Protein AF-A0A4Y2D0Q4-F1 (afdb_monomer_lite)

Organism: Araneus ventricosus (NCBI:txid182803)

Secondary structure (DSSP, 8-state):
-PPP--S--HHHHHHHHHHHHHTT--HHHHHHHHHHHH-TTS--HHHHHHHHHHHHTT----SPPPP--PPPS--HHHHHHHHHHHHHHTT--

Radius of gyration: 24.92 Å; chains: 1; bounding box: 42×34×74 Å

pLDDT: mean 89.96, std 11.6, range [46.69, 98.56]

Sequence (93 aa):
MFKTISDPADCEVRSVIRFLNAKKVKPAEIHRQLVEIYGENVMTDGMVRKWVRQFNDGRANVHDEARSGRPSVVNDGLVAKVNEKFVKTDGLQ

Structure (mmCIF, N/CA/C/O backbone):
data_AF-A0A4Y2D0Q4-F1
#
_entry.id   AF-A0A4Y2D0Q4-F1
#
loop_
_atom_site.group_PDB
_atom_site.id
_atom_site.type_symbol
_atom_site.label_atom_id
_atom_site.label_alt_id
_atom_site.label_comp_id
_atom_site.label_asym_id
_atom_site.label_entity_id
_atom_site.label_seq_id
_atom_site.pdbx_PDB_ins_code
_atom_site.Cartn_x
_atom_site.Cartn_y
_atom_site.Cartn_z
_atom_site.occupancy
_atom_site.B_iso_or_equiv
_atom_site.auth_seq_id
_atom_site.auth_comp_id
_atom_site.auth_asym_id
_atom_site.auth_atom_id
_atom_site.pdbx_PDB_model_num
ATOM 1 N N . MET A 1 1 ? -17.503 14.415 9.871 1.00 66.62 1 MET A N 1
ATOM 2 C CA . MET A 1 1 ? -17.199 13.330 8.918 1.00 66.62 1 MET A CA 1
ATOM 3 C C . MET A 1 1 ? -16.121 13.854 7.991 1.00 66.62 1 MET A C 1
ATOM 5 O O . MET A 1 1 ? -16.312 14.934 7.438 1.00 66.62 1 MET A O 1
ATOM 9 N N . PHE A 1 2 ? -14.962 13.200 7.923 1.00 64.50 2 PHE A N 1
ATOM 10 C CA . PHE A 1 2 ? -13.920 13.607 6.981 1.00 64.50 2 PHE A CA 1
ATOM 11 C C . PHE A 1 2 ? -14.422 13.369 5.556 1.00 64.50 2 PHE A C 1
ATOM 13 O O . PHE A 1 2 ? -15.188 12.436 5.317 1.00 64.50 2 PHE A O 1
ATOM 20 N N . LYS A 1 3 ? -14.055 14.250 4.625 1.00 74.69 3 LYS A N 1
ATOM 21 C CA . LYS A 1 3 ? -14.347 14.019 3.211 1.00 74.69 3 LYS A CA 1
ATOM 22 C C . LYS A 1 3 ? -13.459 12.872 2.745 1.00 74.69 3 LYS A C 1
ATOM 24 O O . LYS A 1 3 ? -12.243 12.965 2.887 1.00 74.69 3 LYS A O 1
ATOM 29 N N . THR A 1 4 ? -14.072 11.822 2.214 1.00 85.94 4 THR A N 1
ATOM 30 C CA . THR A 1 4 ? -13.355 10.732 1.554 1.00 85.94 4 THR A CA 1
ATOM 31 C C . THR A 1 4 ? -12.587 11.294 0.359 1.00 85.94 4 THR A C 1
ATOM 33 O O . THR A 1 4 ? -13.143 12.066 -0.425 1.00 85.94 4 THR A O 1
ATOM 36 N N . ILE A 1 5 ? -11.313 10.932 0.234 1.00 88.25 5 ILE A N 1
ATOM 37 C CA . ILE A 1 5 ? -10.500 11.245 -0.940 1.00 88.25 5 ILE A CA 1
ATOM 38 C C . ILE A 1 5 ? -10.898 10.250 -2.031 1.00 88.25 5 ILE A C 1
ATOM 40 O O . ILE A 1 5 ? -10.666 9.050 -1.898 1.00 88.25 5 ILE A O 1
ATOM 44 N N . SER A 1 6 ? -11.539 10.744 -3.085 1.00 89.25 6 SER A N 1
ATOM 45 C CA . SER A 1 6 ? -11.945 9.941 -4.239 1.00 89.25 6 SER A CA 1
ATOM 46 C C . SER A 1 6 ? -10.769 9.675 -5.176 1.00 89.25 6 SER A C 1
ATOM 48 O O . SER A 1 6 ? -9.934 10.556 -5.374 1.00 89.25 6 SER A O 1
ATOM 50 N N . ASP A 1 7 ? -10.759 8.489 -5.784 1.00 89.62 7 ASP A N 1
ATOM 51 C CA . ASP A 1 7 ? -9.839 8.090 -6.858 1.00 89.62 7 ASP A CA 1
ATOM 52 C C . ASP A 1 7 ? -8.348 8.343 -6.549 1.00 89.62 7 ASP A C 1
ATOM 54 O O . ASP A 1 7 ? -7.653 9.011 -7.323 1.00 89.62 7 ASP A O 1
ATOM 58 N N . PRO A 1 8 ? -7.821 7.828 -5.418 1.00 94.38 8 PRO A N 1
ATOM 59 C CA . PRO A 1 8 ? -6.416 8.011 -5.090 1.00 94.38 8 PRO A CA 1
ATOM 60 C C . PRO A 1 8 ? -5.523 7.287 -6.100 1.00 94.38 8 PRO A C 1
ATOM 62 O O . PRO A 1 8 ? -5.825 6.184 -6.561 1.00 94.38 8 PRO A O 1
ATOM 65 N N . ALA A 1 9 ? -4.360 7.867 -6.389 1.00 94.44 9 ALA A N 1
ATOM 66 C CA . ALA A 1 9 ? -3.337 7.153 -7.137 1.00 94.44 9 ALA A CA 1
ATOM 67 C C . ALA A 1 9 ? -2.819 5.959 -6.316 1.00 94.44 9 ALA A C 1
ATOM 69 O O . ALA A 1 9 ? -2.553 6.079 -5.120 1.00 94.44 9 ALA A O 1
ATOM 70 N N . ASP A 1 10 ? -2.566 4.826 -6.970 1.00 94.81 10 ASP A N 1
ATOM 71 C CA . ASP A 1 10 ? -2.019 3.619 -6.337 1.00 94.81 10 ASP A CA 1
ATOM 72 C C . ASP A 1 10 ? -0.786 3.897 -5.459 1.00 94.81 10 ASP A C 1
ATOM 74 O O . ASP A 1 10 ? -0.648 3.358 -4.358 1.00 94.81 10 ASP A O 1
ATOM 78 N N . CYS A 1 11 ? 0.128 4.747 -5.937 1.00 95.56 11 CYS A N 1
ATOM 79 C CA . CYS A 1 11 ? 1.340 5.112 -5.208 1.00 95.56 11 CYS A CA 1
ATOM 80 C C . CYS A 1 11 ? 1.055 5.928 -3.939 1.00 95.56 11 CYS A C 1
ATOM 82 O O . CYS A 1 11 ? 1.818 5.816 -2.978 1.00 95.56 11 CYS A O 1
ATOM 84 N N . GLU A 1 12 ? -0.034 6.697 -3.900 1.00 96.19 12 GLU A N 1
ATOM 85 C CA . GLU A 1 12 ? -0.461 7.445 -2.719 1.00 96.19 12 GLU A CA 1
ATOM 86 C C . GLU A 1 12 ? -0.881 6.474 -1.613 1.00 96.19 12 GLU A C 1
ATOM 88 O O . GLU A 1 12 ? -0.315 6.485 -0.517 1.00 96.19 12 GLU A O 1
ATOM 93 N N . VAL A 1 13 ? -1.776 5.537 -1.934 1.00 97.38 13 VAL A N 1
ATOM 94 C CA . VAL A 1 13 ? -2.261 4.545 -0.967 1.00 97.38 13 VAL A CA 1
ATOM 95 C C . VAL A 1 13 ? -1.111 3.673 -0.449 1.00 97.38 13 VAL A C 1
ATOM 97 O O . VAL A 1 13 ? -0.980 3.427 0.752 1.00 97.38 13 VAL A O 1
ATOM 100 N N . ARG A 1 14 ? -0.207 3.248 -1.339 1.00 98.12 14 ARG A N 1
ATOM 101 C CA . ARG A 1 14 ? 0.991 2.472 -0.970 1.00 98.12 14 ARG A CA 1
ATOM 102 C C . ARG A 1 14 ? 1.965 3.281 -0.104 1.00 98.12 14 ARG A C 1
ATOM 104 O O . ARG A 1 14 ? 2.621 2.701 0.764 1.00 98.12 14 ARG A O 1
ATOM 111 N N . SER A 1 15 ? 2.032 4.602 -0.278 1.00 97.81 15 SER A N 1
ATOM 112 C CA . SER A 1 15 ? 2.817 5.494 0.588 1.00 97.81 15 SER A CA 1
ATOM 113 C C . SER A 1 15 ? 2.234 5.564 2.001 1.00 97.81 15 SER A C 1
ATOM 115 O O . SER A 1 15 ? 2.986 5.457 2.974 1.00 97.81 15 SER A O 1
ATOM 117 N N . VAL A 1 16 ? 0.905 5.641 2.130 1.00 97.81 16 VAL A N 1
ATOM 118 C CA . VAL A 1 16 ? 0.214 5.581 3.430 1.00 97.81 16 VAL A CA 1
ATOM 119 C C . VAL A 1 16 ? 0.466 4.241 4.122 1.00 97.81 16 VAL A C 1
ATOM 121 O O . VAL A 1 16 ? 0.810 4.218 5.304 1.00 97.81 16 VAL A O 1
ATOM 124 N N . ILE A 1 17 ? 0.404 3.122 3.389 1.00 98.31 17 ILE A N 1
ATOM 125 C CA . ILE A 1 17 ? 0.754 1.800 3.936 1.00 98.31 17 ILE A CA 1
ATOM 126 C C . ILE A 1 17 ? 2.191 1.787 4.451 1.00 98.31 17 ILE A C 1
ATOM 128 O O . ILE A 1 17 ? 2.430 1.321 5.564 1.00 98.31 17 ILE A O 1
ATOM 132 N N . ARG A 1 18 ? 3.152 2.297 3.671 1.00 98.31 18 ARG A N 1
ATOM 133 C CA . ARG A 1 18 ? 4.564 2.342 4.074 1.00 98.31 18 ARG A CA 1
ATOM 134 C C . ARG A 1 18 ? 4.744 3.129 5.373 1.00 98.31 18 ARG A C 1
ATOM 136 O O . ARG A 1 18 ? 5.426 2.657 6.283 1.00 98.31 18 ARG A O 1
ATOM 143 N N . PHE A 1 19 ? 4.102 4.291 5.473 1.00 98.31 19 PHE A N 1
ATOM 144 C CA . PHE A 1 19 ? 4.132 5.136 6.663 1.00 98.31 19 PHE A CA 1
ATOM 145 C C . PHE A 1 19 ? 3.520 4.440 7.890 1.00 98.31 19 PHE A C 1
ATOM 147 O O . PHE A 1 19 ? 4.153 4.368 8.945 1.00 98.31 19 PHE A O 1
ATOM 154 N N . LEU A 1 20 ? 2.319 3.869 7.761 1.00 98.31 20 LEU A N 1
ATOM 155 C CA . LEU A 1 20 ? 1.639 3.186 8.866 1.00 98.31 20 LEU A CA 1
ATOM 156 C C . LEU A 1 20 ? 2.355 1.892 9.288 1.00 98.31 20 LEU A C 1
ATOM 158 O O . LEU A 1 20 ? 2.430 1.589 10.480 1.00 98.31 20 LEU A O 1
ATOM 162 N N . ASN A 1 21 ? 2.952 1.164 8.342 1.00 98.19 21 ASN A N 1
ATOM 163 C CA . ASN A 1 21 ? 3.786 0.001 8.638 1.00 98.19 21 ASN A CA 1
ATOM 164 C C . ASN A 1 21 ? 5.055 0.391 9.414 1.00 98.19 21 ASN A C 1
ATOM 166 O O . ASN A 1 21 ? 5.429 -0.289 10.370 1.00 98.19 21 ASN A O 1
ATOM 170 N N . ALA A 1 22 ? 5.695 1.515 9.067 1.00 97.75 22 ALA A N 1
ATOM 171 C CA . ALA A 1 22 ? 6.833 2.040 9.827 1.00 97.75 22 ALA A CA 1
ATOM 172 C C . ALA A 1 22 ? 6.442 2.387 11.276 1.00 97.75 22 ALA A C 1
ATOM 174 O O . ALA A 1 22 ? 7.207 2.114 12.201 1.00 97.75 22 ALA A O 1
ATOM 175 N N . LYS A 1 23 ? 5.209 2.869 11.487 1.00 98.31 23 LYS A N 1
ATOM 176 C CA . LYS A 1 23 ? 4.592 3.067 12.813 1.00 98.31 23 LYS A CA 1
ATOM 177 C C . LYS A 1 23 ? 4.138 1.769 13.501 1.00 98.31 23 LYS A C 1
ATOM 179 O O . LYS A 1 23 ? 3.539 1.834 14.571 1.00 98.31 23 LYS A O 1
ATOM 184 N N . LYS A 1 24 ? 4.406 0.599 12.909 1.00 97.94 24 LYS A N 1
ATOM 185 C CA . LYS A 1 24 ? 4.038 -0.735 13.419 1.00 97.94 24 LYS A CA 1
ATOM 186 C C . LYS A 1 24 ? 2.530 -0.937 13.611 1.00 97.94 24 LYS A C 1
ATOM 188 O O . LYS A 1 24 ? 2.106 -1.742 14.441 1.00 97.94 24 LYS A O 1
ATOM 193 N N . VAL A 1 25 ? 1.708 -0.243 12.820 1.00 98.56 25 VAL A N 1
ATOM 194 C CA . VAL A 1 25 ? 0.258 -0.474 12.788 1.00 98.56 25 VAL A CA 1
ATOM 195 C C . VAL A 1 25 ? -0.021 -1.854 12.184 1.00 98.56 25 VAL A C 1
ATOM 197 O O . VAL A 1 25 ? 0.594 -2.255 11.197 1.00 98.56 25 VAL A O 1
ATOM 200 N N . LYS A 1 26 ? -0.949 -2.609 12.783 1.00 98.00 26 LYS A N 1
ATOM 201 C CA . LYS A 1 26 ? -1.315 -3.951 12.302 1.00 98.00 26 LYS A CA 1
ATOM 202 C C . LYS A 1 26 ? -1.982 -3.860 10.920 1.00 98.00 26 LYS A C 1
ATOM 204 O O . LYS A 1 26 ? -2.811 -2.975 10.731 1.00 98.00 26 LYS A O 1
ATOM 209 N N . PRO A 1 27 ? -1.742 -4.804 9.990 1.00 98.00 27 PRO A N 1
ATOM 210 C CA . PRO A 1 27 ? -2.304 -4.745 8.634 1.00 98.00 27 PRO A CA 1
ATOM 211 C C . PRO A 1 27 ? -3.829 -4.569 8.571 1.00 98.00 27 PRO A C 1
ATOM 213 O O . PRO A 1 27 ? -4.318 -3.787 7.765 1.00 98.00 27 PRO A O 1
ATOM 216 N N . ALA A 1 28 ? -4.573 -5.240 9.457 1.00 97.69 28 ALA A N 1
ATOM 217 C CA . ALA A 1 28 ? -6.030 -5.109 9.523 1.00 97.69 28 ALA A CA 1
ATOM 218 C C . ALA A 1 28 ? -6.482 -3.684 9.892 1.00 97.69 28 ALA A C 1
ATOM 220 O O . ALA A 1 28 ? -7.507 -3.211 9.414 1.00 97.69 28 ALA A O 1
ATOM 221 N N . GLU A 1 29 ? -5.704 -2.991 10.725 1.00 98.44 29 GLU A N 1
ATOM 222 C CA . GLU A 1 29 ? -5.982 -1.613 11.125 1.00 98.44 29 GLU A CA 1
ATOM 223 C C . GLU A 1 29 ? -5.564 -0.616 10.039 1.00 98.44 29 GLU A C 1
ATOM 225 O O . GLU A 1 29 ? -6.279 0.346 9.783 1.00 98.44 29 GLU A O 1
ATOM 230 N N . ILE A 1 30 ? -4.472 -0.899 9.318 1.00 98.50 30 ILE A N 1
ATOM 231 C CA . ILE A 1 30 ? -4.111 -0.151 8.105 1.00 98.50 30 ILE A CA 1
ATOM 232 C C . ILE A 1 30 ? -5.269 -0.199 7.102 1.00 98.50 30 ILE A C 1
ATOM 234 O O . ILE A 1 30 ? -5.688 0.843 6.615 1.00 98.50 30 ILE A O 1
ATOM 238 N N . HIS A 1 31 ? -5.832 -1.381 6.831 1.00 98.31 31 HIS A N 1
ATOM 239 C CA . HIS A 1 31 ? -6.966 -1.518 5.913 1.00 98.31 31 HIS A CA 1
ATOM 240 C C . HIS A 1 31 ? -8.187 -0.694 6.356 1.00 98.31 31 HIS A C 1
ATOM 242 O O . HIS A 1 31 ? -8.785 -0.011 5.531 1.00 98.31 31 HIS A O 1
ATOM 248 N N . ARG A 1 32 ? -8.530 -0.699 7.651 1.00 97.75 32 ARG A N 1
ATOM 249 C CA . ARG A 1 32 ? -9.640 0.114 8.185 1.00 97.75 32 ARG A CA 1
ATOM 250 C C . ARG A 1 32 ? -9.430 1.609 7.957 1.00 97.75 32 ARG A C 1
ATOM 252 O O . ARG A 1 32 ? -10.340 2.264 7.465 1.00 97.75 32 ARG A O 1
ATOM 259 N N . GLN A 1 33 ? -8.234 2.120 8.249 1.00 97.12 33 GLN A N 1
ATOM 260 C CA . GLN A 1 33 ? -7.908 3.535 8.034 1.00 97.12 33 GLN A CA 1
ATOM 261 C C . GLN A 1 33 ? -7.934 3.908 6.550 1.00 97.12 33 GLN A C 1
ATOM 263 O O . GLN A 1 33 ? -8.403 4.984 6.191 1.00 97.12 33 GLN A O 1
ATOM 268 N N . LEU A 1 34 ? -7.474 3.011 5.671 1.00 97.12 34 LEU A N 1
ATOM 269 C CA . LEU A 1 34 ? -7.571 3.228 4.230 1.00 97.12 34 LEU A CA 1
ATOM 270 C C . LEU A 1 34 ? -9.030 3.307 3.769 1.00 97.12 34 LEU A C 1
ATOM 272 O O . LEU A 1 34 ? -9.359 4.216 3.018 1.00 97.12 34 LEU A O 1
ATOM 276 N N . VAL A 1 35 ? -9.904 2.409 4.234 1.00 96.19 35 VAL A N 1
ATOM 277 C CA . VAL A 1 35 ? -11.339 2.441 3.897 1.00 96.19 35 VAL A CA 1
ATOM 278 C C . VAL A 1 35 ? -12.011 3.711 4.423 1.00 96.19 35 VAL A C 1
ATOM 280 O O . VAL A 1 35 ? -12.823 4.307 3.722 1.00 96.19 35 VAL A O 1
ATOM 283 N N . GLU A 1 36 ? -11.649 4.166 5.623 1.00 95.12 36 GLU A N 1
ATOM 284 C CA . GLU A 1 36 ? -12.177 5.410 6.196 1.00 95.12 36 GLU A CA 1
ATOM 285 C C . GLU A 1 36 ? -11.801 6.645 5.358 1.00 95.12 36 GLU A C 1
ATOM 287 O O . GLU A 1 36 ? -12.635 7.524 5.133 1.00 95.12 36 GLU A O 1
ATOM 292 N N . ILE A 1 37 ? -10.557 6.708 4.872 1.00 95.06 37 ILE A N 1
ATOM 293 C CA . ILE A 1 37 ? -10.022 7.877 4.158 1.00 95.06 37 ILE A CA 1
ATOM 294 C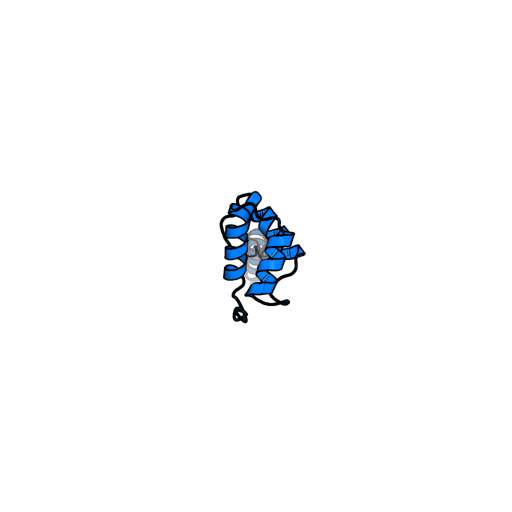 C . ILE A 1 37 ? -10.354 7.849 2.661 1.00 95.06 37 ILE A C 1
ATOM 296 O O . ILE A 1 37 ? -10.676 8.891 2.094 1.00 95.06 37 ILE A O 1
ATOM 300 N N . TYR A 1 38 ? -10.284 6.681 2.022 1.00 95.44 38 TYR A N 1
ATOM 301 C CA . TYR A 1 38 ? -10.347 6.513 0.563 1.00 95.44 38 TYR A CA 1
ATOM 302 C C . TYR A 1 38 ? -11.596 5.771 0.067 1.00 95.44 38 TYR A C 1
ATOM 304 O O . TYR A 1 38 ? -11.832 5.686 -1.137 1.00 95.44 38 TYR A O 1
ATOM 312 N N . GLY A 1 39 ? -12.412 5.242 0.980 1.00 94.25 39 GLY A N 1
ATOM 313 C CA . GLY A 1 39 ? -13.621 4.488 0.661 1.00 94.25 39 GLY A CA 1
ATOM 314 C C . GLY A 1 39 ? -13.378 2.990 0.467 1.00 94.25 39 GLY A C 1
ATOM 315 O O . GLY A 1 39 ? -12.248 2.503 0.424 1.00 94.25 39 GLY A O 1
ATOM 316 N N . GLU A 1 40 ? -14.472 2.234 0.343 1.00 92.62 40 GLU A N 1
ATOM 317 C CA . GLU A 1 40 ? -14.455 0.760 0.319 1.00 92.62 40 GLU A CA 1
ATOM 318 C C . GLU A 1 40 ? -13.697 0.160 -0.877 1.00 92.62 40 GLU A C 1
ATOM 320 O O . GLU A 1 40 ? -13.207 -0.965 -0.800 1.00 92.62 40 GLU A O 1
ATOM 325 N N . ASN A 1 41 ? -13.551 0.919 -1.967 1.00 92.12 41 ASN A N 1
ATOM 326 C CA . ASN A 1 41 ? -12.961 0.446 -3.222 1.00 92.12 41 ASN A CA 1
ATOM 327 C C . ASN A 1 41 ? -11.435 0.632 -3.314 1.00 92.12 41 ASN A C 1
ATOM 329 O O . ASN A 1 41 ? -10.852 0.296 -4.341 1.00 92.12 41 ASN A O 1
ATOM 333 N N . VAL A 1 42 ? -10.777 1.165 -2.276 1.00 94.94 42 VAL A N 1
ATOM 334 C CA . VAL A 1 42 ? -9.361 1.575 -2.332 1.00 94.94 42 VAL A CA 1
ATOM 335 C C . VAL A 1 42 ? -8.389 0.427 -2.629 1.00 94.94 42 VAL A C 1
ATOM 337 O O . VAL A 1 42 ? -7.613 0.485 -3.577 1.00 94.94 42 VAL A O 1
ATOM 340 N N . MET A 1 43 ? -8.390 -0.623 -1.809 1.00 94.50 43 MET A N 1
ATOM 341 C CA . MET A 1 43 ? -7.685 -1.871 -2.071 1.00 94.50 43 MET A CA 1
ATOM 342 C C . MET A 1 43 ? -8.184 -2.955 -1.133 1.00 94.50 43 MET A C 1
ATOM 344 O O . MET A 1 43 ? -8.614 -2.681 -0.016 1.00 94.50 43 MET A O 1
ATOM 348 N N . THR A 1 44 ? -8.019 -4.207 -1.544 1.00 96.94 44 THR A N 1
ATOM 349 C CA . THR A 1 44 ? -8.351 -5.327 -0.671 1.00 96.94 44 THR A CA 1
ATOM 350 C C . THR A 1 44 ? -7.338 -5.470 0.462 1.00 96.94 44 THR A C 1
ATOM 352 O O . THR A 1 44 ? -6.134 -5.246 0.312 1.00 96.94 44 THR A O 1
ATOM 355 N N . ASP A 1 45 ? -7.816 -5.971 1.591 1.00 97.31 45 ASP A N 1
ATOM 356 C CA . ASP A 1 45 ? -7.016 -6.392 2.741 1.00 97.31 45 ASP A CA 1
ATOM 357 C C . ASP A 1 45 ? -5.870 -7.373 2.366 1.00 97.31 45 ASP A C 1
ATOM 359 O O . ASP A 1 45 ? -4.775 -7.341 2.937 1.00 97.31 45 ASP A O 1
ATOM 363 N N . GLY A 1 46 ? -6.059 -8.193 1.322 1.00 98.19 46 GLY A N 1
ATOM 364 C CA . GLY A 1 46 ? -5.000 -9.027 0.741 1.00 98.19 46 GLY A CA 1
ATOM 365 C C . GLY A 1 46 ? -3.856 -8.218 0.114 1.00 98.19 46 GLY A C 1
ATOM 366 O O . GLY A 1 46 ? -2.684 -8.532 0.347 1.00 98.19 46 GLY A O 1
ATOM 367 N N . MET A 1 47 ? -4.177 -7.152 -0.627 1.00 97.25 47 MET A N 1
ATOM 368 C CA . MET A 1 47 ? -3.182 -6.234 -1.192 1.00 97.25 47 MET A CA 1
ATOM 369 C C . MET A 1 47 ? -2.438 -5.464 -0.098 1.00 97.25 47 MET A C 1
ATOM 371 O O . MET A 1 47 ? -1.214 -5.351 -0.180 1.00 97.25 47 MET A O 1
ATOM 375 N N . VAL A 1 48 ? -3.132 -5.021 0.959 1.00 98.25 48 VAL A N 1
ATOM 376 C CA . VAL A 1 48 ? -2.491 -4.363 2.114 1.00 98.25 48 VAL A CA 1
ATOM 377 C C . VAL A 1 48 ? -1.426 -5.275 2.719 1.00 98.25 48 VAL A C 1
ATOM 379 O O . VAL A 1 48 ? -0.270 -4.877 2.865 1.00 98.25 48 VAL A O 1
ATOM 382 N N . ARG A 1 49 ? -1.775 -6.536 3.013 1.00 98.44 49 ARG A N 1
ATOM 383 C CA . ARG A 1 49 ? -0.818 -7.521 3.547 1.00 98.44 49 ARG A CA 1
ATOM 384 C C . ARG A 1 49 ? 0.362 -7.770 2.614 1.00 98.44 49 ARG A C 1
ATOM 386 O O . ARG A 1 49 ? 1.482 -7.929 3.099 1.00 98.44 49 ARG A O 1
ATOM 393 N N . LYS A 1 50 ? 0.124 -7.822 1.301 1.00 97.88 50 LYS A N 1
ATOM 394 C CA . LYS A 1 50 ? 1.188 -7.993 0.302 1.00 97.88 50 LYS A CA 1
ATOM 395 C C . LYS A 1 50 ? 2.186 -6.833 0.362 1.00 97.88 50 LYS A C 1
ATOM 397 O O . LYS A 1 50 ? 3.384 -7.086 0.443 1.00 97.88 50 LYS A O 1
ATOM 402 N N . TRP A 1 51 ? 1.706 -5.590 0.386 1.00 98.12 51 TRP A N 1
ATOM 403 C CA . TRP A 1 51 ? 2.561 -4.404 0.488 1.00 98.12 51 TRP A CA 1
ATOM 404 C C . TRP A 1 51 ? 3.309 -4.328 1.817 1.00 98.12 51 TRP A C 1
ATOM 406 O O . TRP A 1 51 ? 4.510 -4.074 1.821 1.00 98.12 51 TRP A O 1
ATOM 416 N N . VAL A 1 52 ? 2.643 -4.631 2.936 1.00 98.25 52 VAL A N 1
ATOM 417 C CA . VAL A 1 52 ? 3.296 -4.699 4.253 1.00 98.25 52 VAL A CA 1
ATOM 418 C C . VAL A 1 52 ? 4.464 -5.689 4.247 1.00 98.25 52 VAL A C 1
ATOM 420 O O . VAL A 1 52 ? 5.543 -5.346 4.723 1.00 98.25 52 VAL A O 1
ATOM 423 N N . ARG A 1 53 ? 4.279 -6.894 3.685 1.00 98.25 53 ARG A N 1
ATOM 424 C CA . ARG A 1 53 ? 5.360 -7.891 3.566 1.00 98.25 53 ARG A CA 1
ATOM 425 C C . ARG A 1 53 ? 6.533 -7.347 2.758 1.00 98.25 53 ARG A C 1
ATOM 427 O O . ARG A 1 53 ? 7.641 -7.323 3.266 1.00 98.25 53 ARG A O 1
ATOM 434 N N . GLN A 1 54 ? 6.272 -6.802 1.572 1.00 97.62 54 GLN A N 1
ATOM 435 C CA . GLN A 1 54 ? 7.329 -6.256 0.718 1.00 97.62 54 GLN A CA 1
ATOM 436 C C . GLN A 1 54 ? 8.109 -5.115 1.384 1.00 97.62 54 GLN A C 1
ATOM 438 O O . GLN A 1 54 ? 9.327 -5.044 1.247 1.00 97.62 54 GLN A O 1
ATOM 443 N N . PHE A 1 55 ? 7.433 -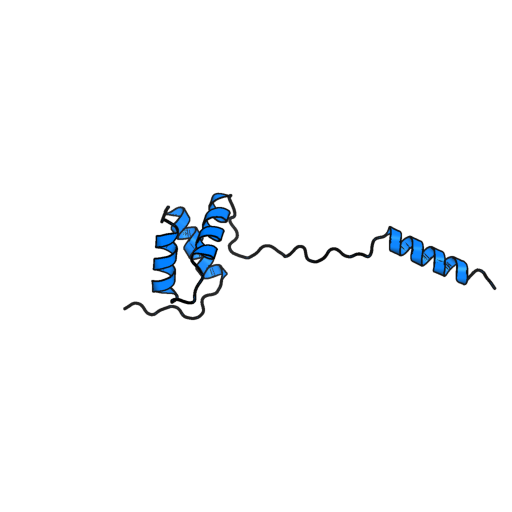4.230 2.121 1.00 97.50 55 PHE A N 1
ATOM 444 C CA . PHE A 1 55 ? 8.110 -3.174 2.873 1.00 97.50 55 PHE A CA 1
ATOM 445 C C . PHE A 1 55 ? 8.946 -3.725 4.033 1.00 97.50 55 PHE A C 1
ATOM 447 O O . PHE A 1 55 ? 10.018 -3.192 4.308 1.00 97.50 55 PHE A O 1
ATOM 454 N N . ASN A 1 56 ? 8.496 -4.796 4.693 1.00 97.38 56 ASN A N 1
ATOM 455 C CA . ASN A 1 56 ? 9.294 -5.484 5.712 1.00 97.38 56 ASN A CA 1
ATOM 456 C C . ASN A 1 56 ? 10.508 -6.204 5.105 1.00 97.38 56 ASN A C 1
ATOM 458 O O . ASN A 1 56 ? 11.555 -6.243 5.742 1.00 97.38 56 ASN A O 1
ATOM 462 N N . ASP A 1 57 ? 10.391 -6.680 3.864 1.00 97.62 57 ASP A N 1
ATOM 463 C CA . ASP A 1 57 ? 11.480 -7.294 3.091 1.00 97.62 57 ASP A CA 1
ATOM 464 C C . ASP A 1 57 ? 12.464 -6.250 2.512 1.00 97.62 57 ASP A C 1
ATOM 466 O O . ASP A 1 57 ? 13.370 -6.587 1.752 1.00 97.62 57 ASP A O 1
ATOM 470 N N . GLY A 1 58 ? 12.307 -4.968 2.865 1.00 96.00 58 GLY A N 1
ATOM 471 C CA . GLY A 1 58 ? 13.248 -3.898 2.522 1.00 96.00 58 GLY A CA 1
ATOM 472 C C . GLY A 1 58 ? 12.910 -3.112 1.255 1.00 96.00 58 GLY A C 1
ATOM 473 O O . GLY A 1 58 ? 13.661 -2.208 0.882 1.00 96.00 58 GLY A O 1
ATOM 474 N N . ARG A 1 59 ? 11.772 -3.377 0.598 1.00 95.50 59 ARG A N 1
ATOM 475 C CA . ARG A 1 59 ? 11.329 -2.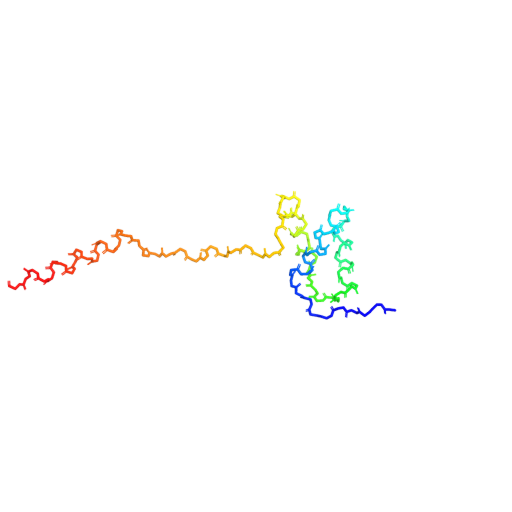564 -0.545 1.00 95.50 59 ARG A CA 1
ATOM 476 C C . ARG A 1 59 ? 11.114 -1.111 -0.103 1.00 95.50 59 ARG A C 1
ATOM 478 O O . ARG A 1 59 ? 10.368 -0.845 0.831 1.00 95.50 59 ARG A O 1
ATOM 485 N N . ALA A 1 60 ? 11.712 -0.152 -0.809 1.00 91.00 60 ALA A N 1
ATOM 486 C CA . ALA A 1 60 ? 11.488 1.280 -0.564 1.00 91.00 60 ALA A CA 1
ATOM 487 C C . ALA A 1 60 ? 10.550 1.933 -1.595 1.00 91.00 60 ALA A C 1
ATOM 489 O O . ALA A 1 60 ? 9.885 2.922 -1.286 1.00 91.00 60 ALA A O 1
ATOM 490 N N . ASN A 1 61 ? 10.485 1.396 -2.817 1.00 93.50 61 ASN A N 1
ATOM 491 C CA . ASN A 1 61 ? 9.695 1.970 -3.903 1.00 93.50 61 ASN A CA 1
ATOM 492 C C . ASN A 1 61 ? 8.206 1.596 -3.779 1.00 93.50 61 ASN A C 1
ATOM 494 O O . ASN A 1 61 ? 7.872 0.429 -3.573 1.00 93.50 61 ASN A O 1
ATOM 498 N N . VAL A 1 62 ? 7.327 2.587 -3.934 1.00 95.94 62 VAL A N 1
ATOM 499 C CA . VAL A 1 62 ? 5.861 2.441 -3.907 1.00 95.94 62 VAL A CA 1
ATOM 500 C C . VAL A 1 62 ? 5.262 2.125 -5.284 1.00 95.94 62 VAL A C 1
ATOM 502 O O . VAL A 1 62 ? 4.143 1.625 -5.376 1.00 95.94 62 VAL A O 1
ATOM 505 N N . HIS A 1 63 ? 5.998 2.371 -6.365 1.00 94.69 63 HIS A N 1
ATOM 506 C CA . HIS A 1 63 ? 5.595 2.016 -7.724 1.00 94.69 63 HIS A CA 1
ATOM 507 C C . HIS A 1 63 ? 5.917 0.561 -8.020 1.00 94.69 63 HIS A C 1
ATOM 509 O O . HIS A 1 63 ? 6.903 0.037 -7.502 1.00 94.69 63 HIS A O 1
ATOM 515 N N . ASP A 1 64 ? 5.100 -0.076 -8.861 1.00 87.94 64 ASP A N 1
ATOM 516 C CA . ASP A 1 64 ? 5.370 -1.425 -9.352 1.00 87.94 64 ASP A CA 1
ATOM 517 C C . ASP A 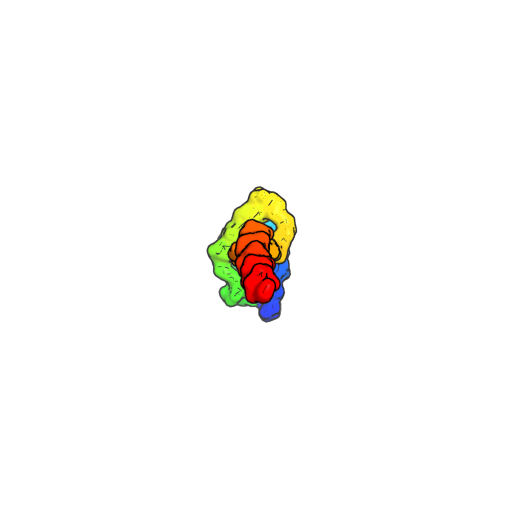1 64 ? 6.709 -1.492 -10.085 1.00 87.94 64 ASP A C 1
ATOM 51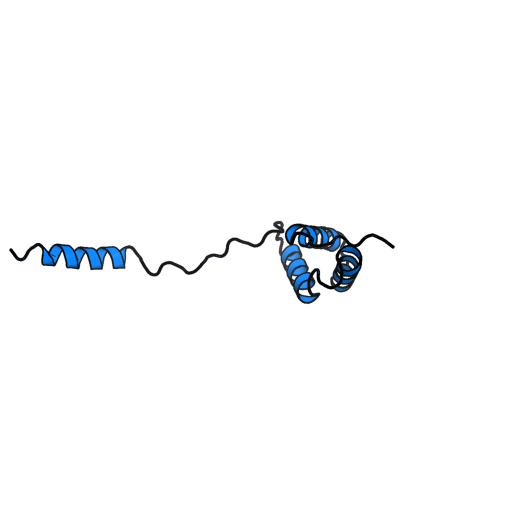9 O O . ASP A 1 64 ? 7.142 -0.535 -10.727 1.00 87.94 64 ASP A O 1
ATOM 523 N N . GLU A 1 65 ? 7.380 -2.633 -9.957 1.00 86.31 65 GLU A N 1
ATOM 524 C CA . GLU A 1 65 ? 8.609 -2.879 -10.699 1.00 86.31 65 GLU A CA 1
ATOM 525 C C . GLU A 1 65 ? 8.298 -2.988 -12.190 1.00 86.31 65 GLU A C 1
ATOM 527 O O . GLU A 1 65 ? 7.205 -3.410 -12.593 1.00 86.31 65 GLU A O 1
ATOM 532 N N . ALA A 1 66 ? 9.277 -2.618 -13.016 1.00 86.50 66 ALA A N 1
ATOM 533 C CA . ALA A 1 66 ? 9.178 -2.829 -14.446 1.00 86.50 66 ALA A CA 1
ATOM 534 C C . ALA A 1 66 ? 8.883 -4.311 -14.708 1.00 86.50 66 ALA A C 1
ATOM 536 O O . ALA A 1 66 ? 9.573 -5.202 -14.210 1.00 86.50 66 ALA A O 1
ATOM 537 N N . ARG A 1 67 ? 7.839 -4.583 -15.492 1.00 85.88 67 ARG A N 1
ATOM 538 C CA . ARG A 1 67 ? 7.556 -5.952 -15.917 1.00 85.88 67 ARG A CA 1
ATOM 539 C C . ARG A 1 67 ? 8.703 -6.372 -16.830 1.00 85.88 67 ARG A C 1
ATOM 541 O O . ARG A 1 67 ? 8.948 -5.705 -17.830 1.00 85.88 67 ARG A O 1
ATOM 548 N N . SER A 1 68 ? 9.355 -7.490 -16.521 1.00 83.75 68 SER A N 1
ATOM 549 C CA . SER A 1 68 ? 10.415 -8.076 -17.358 1.00 83.75 68 SER A CA 1
ATOM 550 C C . SER A 1 68 ? 9.952 -8.407 -18.783 1.00 83.75 68 SER A C 1
ATOM 552 O O . SER A 1 68 ? 10.774 -8.646 -19.663 1.00 83.75 68 SER A O 1
ATOM 554 N N . GLY A 1 69 ? 8.636 -8.386 -19.022 1.00 87.25 69 GLY A N 1
ATOM 555 C CA . GLY A 1 69 ? 8.034 -8.662 -20.316 1.00 87.25 69 GLY A CA 1
ATOM 556 C C . GLY A 1 69 ? 8.218 -10.121 -20.724 1.00 87.25 69 GLY A C 1
ATOM 557 O O . GLY A 1 69 ? 8.728 -10.951 -19.973 1.00 87.25 69 GLY A O 1
ATOM 558 N N . ARG A 1 70 ? 7.771 -10.448 -21.937 1.00 87.50 70 ARG A N 1
ATOM 559 C CA . ARG A 1 70 ? 8.116 -11.723 -22.566 1.00 87.50 70 ARG A CA 1
ATOM 560 C C . ARG A 1 70 ? 9.519 -11.577 -23.167 1.00 87.50 70 ARG A C 1
ATOM 562 O O . ARG A 1 70 ? 9.693 -10.682 -23.994 1.00 87.50 70 ARG A O 1
ATOM 569 N N . PRO A 1 71 ? 10.489 -12.439 -22.821 1.00 84.19 71 PRO A N 1
ATOM 570 C CA . PRO A 1 71 ? 11.776 -12.454 -23.505 1.00 84.19 71 PRO A CA 1
ATOM 571 C C . PRO A 1 71 ? 11.586 -12.640 -25.015 1.00 84.19 71 PRO A C 1
ATOM 573 O O . PRO A 1 71 ? 10.735 -13.427 -25.444 1.00 84.19 71 PRO A O 1
ATOM 576 N N . SER A 1 72 ? 12.368 -11.921 -25.823 1.00 85.00 72 SER A N 1
ATOM 577 C CA . SER A 1 72 ? 12.387 -12.147 -27.270 1.00 85.00 72 SER A CA 1
ATOM 578 C C . SER A 1 72 ? 12.820 -13.583 -27.560 1.00 85.00 72 SER A C 1
ATOM 580 O O . SER A 1 72 ? 13.763 -14.092 -26.958 1.00 85.00 72 SER A O 1
ATOM 582 N N . VAL A 1 73 ? 12.132 -14.233 -28.500 1.00 85.31 73 VAL A N 1
ATOM 583 C CA . VAL A 1 73 ? 12.543 -15.551 -29.008 1.00 85.31 73 VAL A CA 1
ATOM 584 C C . VAL A 1 73 ? 13.707 -15.407 -29.995 1.00 85.31 73 VAL A C 1
ATOM 586 O O . VAL A 1 73 ? 14.481 -16.344 -30.162 1.00 85.31 73 VAL A O 1
ATOM 589 N N . VAL A 1 74 ? 13.854 -14.236 -30.630 1.00 86.56 74 VAL A N 1
ATOM 590 C CA . VAL A 1 74 ? 14.951 -13.945 -31.562 1.00 86.56 74 VAL A CA 1
ATOM 591 C C . VAL A 1 74 ? 16.245 -13.783 -30.770 1.00 86.56 74 VAL A C 1
ATOM 593 O O . VAL A 1 74 ? 16.333 -12.919 -29.900 1.00 86.56 74 VAL A O 1
ATOM 596 N N . ASN A 1 75 ? 17.237 -14.611 -31.092 1.00 89.81 75 ASN A N 1
ATOM 597 C CA . ASN A 1 75 ? 18.603 -14.520 -30.584 1.00 89.81 75 ASN A CA 1
ATOM 598 C C . ASN A 1 75 ? 19.599 -14.500 -31.750 1.00 89.81 75 ASN A C 1
ATOM 600 O O . ASN A 1 75 ? 19.253 -14.885 -32.870 1.00 89.81 75 ASN A O 1
ATOM 604 N N . ASP A 1 76 ? 20.840 -14.109 -31.473 1.00 89.44 76 ASP A N 1
ATOM 605 C CA . ASP A 1 76 ? 21.891 -13.968 -32.488 1.00 89.44 76 ASP A CA 1
ATOM 606 C C . ASP A 1 76 ? 22.164 -15.272 -33.250 1.00 89.44 76 ASP A C 1
ATOM 608 O O . ASP A 1 76 ? 22.438 -15.252 -34.448 1.00 89.44 76 ASP A O 1
ATOM 612 N N . GLY A 1 77 ? 21.997 -16.427 -32.599 1.00 89.88 77 GLY A N 1
ATOM 613 C CA . GLY A 1 77 ? 22.106 -17.735 -33.247 1.00 89.88 77 GLY A CA 1
ATOM 614 C C . GLY A 1 77 ? 20.992 -18.006 -34.265 1.00 89.88 77 GLY A C 1
ATOM 615 O O . GLY A 1 77 ? 21.231 -18.657 -35.283 1.00 89.88 77 GLY A O 1
ATOM 616 N N . LEU A 1 78 ? 19.777 -17.500 -34.031 1.00 89.81 78 LEU A N 1
ATOM 617 C CA . LEU A 1 78 ? 18.686 -17.549 -35.010 1.00 89.81 78 LEU A CA 1
ATOM 618 C C . LEU A 1 78 ? 18.932 -16.575 -36.163 1.00 89.81 78 LEU A C 1
ATOM 620 O O . LEU A 1 78 ? 18.706 -16.946 -37.313 1.00 89.81 78 LEU A O 1
ATOM 624 N N . VAL A 1 79 ? 19.436 -15.373 -35.869 1.00 89.50 79 VAL A N 1
ATOM 625 C CA . VAL A 1 79 ? 19.795 -14.375 -36.889 1.00 89.50 79 VAL A CA 1
ATOM 626 C C . VAL A 1 79 ? 20.892 -14.920 -37.809 1.00 89.50 79 VAL A C 1
ATOM 628 O O . VAL A 1 79 ? 20.735 -14.885 -39.028 1.00 89.50 79 VAL A O 1
ATOM 631 N N . ALA A 1 80 ? 21.945 -15.521 -37.247 1.00 89.56 80 ALA A N 1
ATOM 632 C CA . ALA A 1 80 ? 23.035 -16.128 -38.009 1.00 89.56 80 ALA A CA 1
ATOM 633 C C . ALA A 1 80 ? 22.548 -17.261 -38.929 1.00 89.56 80 ALA A C 1
ATOM 635 O O . ALA A 1 80 ? 22.845 -17.259 -40.122 1.00 89.56 80 ALA A O 1
ATOM 636 N N . LYS A 1 81 ? 21.723 -18.186 -38.416 1.00 87.94 81 LYS A N 1
ATOM 637 C CA . LYS A 1 81 ? 21.155 -19.290 -39.217 1.00 87.94 81 LYS A CA 1
ATOM 638 C C . LYS A 1 81 ? 20.273 -18.813 -40.366 1.00 87.94 81 LYS A C 1
ATOM 640 O O . LYS A 1 81 ? 20.246 -19.441 -41.422 1.00 87.94 81 LYS A O 1
ATOM 645 N N . VAL A 1 82 ? 19.503 -17.750 -40.151 1.00 87.25 82 VAL A N 1
ATOM 646 C CA . VAL A 1 82 ? 18.675 -17.141 -41.195 1.00 87.25 82 VAL A CA 1
ATOM 647 C C . VAL A 1 82 ? 19.570 -16.494 -42.256 1.00 87.25 82 VAL A C 1
ATOM 649 O O . VAL A 1 82 ? 19.379 -16.747 -43.442 1.00 87.25 82 VAL A O 1
ATOM 652 N N . ASN A 1 83 ? 20.601 -15.758 -41.838 1.00 87.06 83 ASN A N 1
ATOM 653 C CA . ASN A 1 83 ? 21.548 -15.116 -42.747 1.00 87.06 83 ASN A CA 1
ATOM 654 C C . ASN A 1 83 ? 22.331 -16.130 -43.603 1.00 87.06 83 ASN A C 1
ATOM 656 O O . ASN A 1 83 ? 22.466 -15.944 -44.807 1.00 87.06 83 ASN A O 1
ATOM 660 N N . GLU A 1 84 ? 22.769 -17.254 -43.027 1.00 86.69 84 GLU A N 1
ATOM 661 C CA . GLU A 1 84 ? 23.414 -18.341 -43.782 1.00 86.69 84 GLU A CA 1
ATOM 662 C C . GLU A 1 84 ? 22.522 -18.925 -44.883 1.00 86.69 84 GLU A C 1
ATOM 664 O O . GLU A 1 84 ? 23.025 -19.354 -45.922 1.00 86.69 84 GLU A O 1
ATOM 669 N N . LYS A 1 85 ? 21.203 -18.983 -44.663 1.00 79.38 85 LYS A N 1
ATOM 670 C CA . LYS A 1 85 ? 20.262 -19.477 -45.675 1.00 79.38 85 LYS A CA 1
ATOM 671 C C . LYS A 1 85 ? 20.112 -18.495 -46.831 1.00 79.38 85 LYS A C 1
ATOM 673 O O . LYS A 1 85 ? 20.050 -18.952 -47.965 1.00 79.38 85 LYS A O 1
ATOM 678 N N . PHE A 1 86 ? 20.111 -17.193 -46.549 1.00 78.12 86 PHE A N 1
ATOM 679 C CA . PHE A 1 86 ? 20.048 -16.151 -47.576 1.00 78.12 86 PHE A CA 1
ATOM 680 C C . PHE A 1 86 ? 21.335 -16.067 -48.409 1.00 78.12 86 PHE A C 1
ATOM 682 O O . PHE A 1 86 ? 21.269 -16.020 -49.633 1.00 78.12 86 PHE A O 1
ATOM 689 N N . VAL A 1 87 ? 22.509 -16.168 -47.775 1.00 69.62 87 VAL A N 1
ATOM 690 C CA . VAL A 1 87 ? 23.806 -16.178 -48.481 1.00 69.62 87 VAL A CA 1
ATOM 691 C C . VAL A 1 87 ? 23.945 -17.387 -49.419 1.00 69.62 87 VAL A C 1
ATOM 693 O O . VAL A 1 87 ? 24.568 -17.289 -50.471 1.00 69.62 87 VAL A O 1
ATOM 696 N N . LYS A 1 88 ? 23.350 -18.537 -49.074 1.00 59.56 88 LYS A N 1
ATOM 697 C CA . LYS A 1 88 ? 23.386 -19.742 -49.923 1.00 59.56 88 LYS A CA 1
ATOM 698 C C . LYS A 1 88 ? 22.449 -19.668 -51.132 1.00 59.56 88 LYS A C 1
ATOM 700 O O . LYS A 1 88 ? 22.715 -20.346 -52.118 1.00 59.56 88 LYS A O 1
ATOM 705 N N . THR A 1 89 ? 21.376 -18.878 -51.075 1.00 56.44 89 THR A N 1
ATOM 706 C CA . THR A 1 89 ? 20.444 -18.707 -52.204 1.00 56.44 89 THR A CA 1
ATOM 707 C C . THR A 1 89 ? 20.955 -17.743 -53.274 1.00 56.44 89 THR A C 1
ATOM 709 O O . THR A 1 89 ? 20.652 -17.959 -54.441 1.00 56.44 89 THR A O 1
ATOM 712 N N . ASP A 1 90 ? 21.794 -16.767 -52.915 1.00 57.81 90 ASP A N 1
ATOM 713 C CA . ASP A 1 90 ? 22.375 -15.806 -53.872 1.00 57.81 90 ASP A CA 1
ATOM 714 C C . ASP A 1 90 ? 23.646 -16.338 -54.573 1.00 57.81 90 ASP A C 1
ATOM 716 O O . ASP A 1 90 ? 24.178 -15.700 -55.476 1.00 57.81 90 ASP A O 1
ATOM 720 N N . GLY A 1 91 ? 24.137 -17.517 -54.169 1.00 54.88 91 GLY A N 1
ATOM 721 C CA . GLY A 1 91 ? 25.300 -18.199 -54.755 1.00 54.88 91 GLY A CA 1
ATOM 722 C C . GLY A 1 91 ? 24.972 -19.267 -55.809 1.00 54.88 91 GLY A C 1
ATOM 723 O O . GLY A 1 91 ? 25.886 -19.943 -56.274 1.00 54.88 91 GLY A O 1
ATOM 724 N N . LEU A 1 92 ? 23.694 -19.451 -56.165 1.00 54.84 92 LEU A N 1
ATOM 725 C CA . LEU A 1 92 ? 23.275 -20.185 -57.366 1.00 54.84 92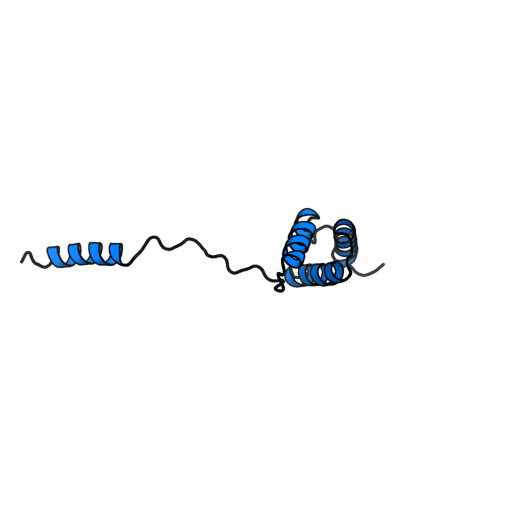 LEU A CA 1
ATOM 726 C C . LEU A 1 92 ? 22.850 -19.179 -58.451 1.00 54.84 92 LEU A C 1
ATOM 728 O O . LEU A 1 92 ? 21.663 -19.006 -58.726 1.00 54.84 92 LEU A O 1
ATOM 732 N N . GLN A 1 93 ? 23.830 -18.520 -59.065 1.00 46.69 93 GLN A N 1
ATOM 733 C CA . GLN A 1 93 ? 23.736 -18.001 -60.431 1.00 46.69 93 GLN A CA 1
ATOM 734 C C . GLN A 1 93 ? 24.950 -18.485 -61.214 1.00 46.69 93 GLN A C 1
ATOM 736 O O . GLN A 1 93 ? 26.060 -18.463 -60.635 1.00 46.69 93 GLN A O 1
#

Foldseek 3Di:
DDDADEDDDQLVLLVLLLVVLVVVNDLVVSLVVCCVRHNPPNDDSVVSVVSSVVVVVPDPGSDDDDDPPDDDPDDPVNVVVVVVVVVVVVPPD

InterPro domains:
  IPR041426 Mos1 transposase, HTH domain [PF17906] (13-58)
  IPR052709 Transposase-Methyltransferase Hybrid [PTHR46060] (11-83)